Protein AF-A0A168S4Q4-F1 (afdb_monomer)

Structure (mmCIF, N/CA/C/O backbone):
data_AF-A0A168S4Q4-F1
#
_entry.id   AF-A0A168S4Q4-F1
#
loop_
_atom_site.group_PDB
_atom_site.id
_atom_site.type_symbol
_atom_site.label_atom_id
_atom_site.label_alt_id
_atom_site.label_comp_id
_atom_site.label_asym_id
_atom_site.label_entity_id
_atom_site.label_seq_id
_atom_site.pdbx_PDB_ins_code
_atom_site.Cartn_x
_atom_site.Cartn_y
_atom_site.Cartn_z
_atom_site.occupancy
_atom_site.B_iso_or_equiv
_atom_site.auth_seq_id
_atom_site.auth_comp_id
_atom_site.auth_asym_id
_atom_site.auth_atom_id
_atom_site.pdbx_PDB_model_num
ATOM 1 N N . MET A 1 1 ? 5.018 13.684 2.446 1.00 45.22 1 MET A N 1
ATOM 2 C CA . MET A 1 1 ? 4.396 15.001 2.159 1.00 45.22 1 MET A CA 1
ATOM 3 C C . MET A 1 1 ? 2.887 14.836 2.291 1.00 45.22 1 MET A C 1
ATOM 5 O O . MET A 1 1 ? 2.392 13.780 1.920 1.00 45.22 1 MET A O 1
ATOM 9 N N . TRP A 1 2 ? 2.187 15.797 2.897 1.00 45.53 2 TRP A N 1
ATOM 10 C CA . TRP A 1 2 ? 0.744 15.717 3.163 1.00 45.53 2 TRP A CA 1
ATOM 11 C C . TRP A 1 2 ? -0.004 16.544 2.121 1.00 45.53 2 TRP A C 1
ATOM 13 O O . TRP A 1 2 ? 0.350 17.703 1.914 1.00 45.53 2 TRP A O 1
ATOM 23 N N . CYS A 1 3 ? -1.013 15.964 1.477 1.00 39.72 3 CYS A N 1
ATOM 24 C CA . CYS A 1 3 ? -1.884 16.690 0.562 1.00 39.72 3 CYS A CA 1
ATOM 25 C C . CYS A 1 3 ? -3.337 16.360 0.912 1.00 39.72 3 CYS A C 1
ATOM 27 O O . CYS A 1 3 ? -3.713 15.191 0.986 1.00 39.72 3 CYS A O 1
ATOM 29 N N . ARG A 1 4 ? -4.142 17.390 1.180 1.00 39.00 4 ARG A N 1
ATOM 30 C CA . ARG A 1 4 ? -5.584 17.243 1.380 1.00 39.00 4 ARG A CA 1
ATOM 31 C C . ARG A 1 4 ? -6.231 17.343 0.003 1.00 39.00 4 ARG A C 1
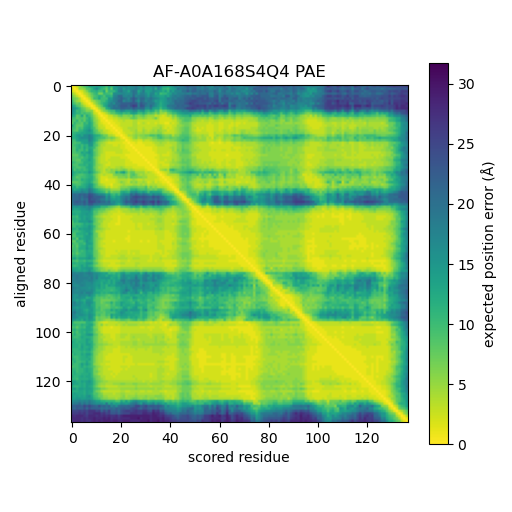ATOM 33 O O . ARG A 1 4 ? -6.111 18.384 -0.640 1.00 39.00 4 ARG A O 1
ATOM 40 N N . LEU A 1 5 ? -6.879 16.275 -0.451 1.00 38.25 5 LEU A N 1
ATOM 41 C CA . LEU A 1 5 ? -7.632 16.271 -1.704 1.00 38.25 5 LEU A CA 1
ATOM 42 C C . LEU A 1 5 ? -9.123 16.304 -1.362 1.00 38.25 5 LEU A C 1
ATOM 44 O O . LEU A 1 5 ? -9.591 15.573 -0.493 1.00 38.25 5 LEU A O 1
ATOM 48 N N . LEU A 1 6 ? -9.873 17.187 -2.016 1.00 39.41 6 LEU A N 1
ATOM 49 C CA . LEU A 1 6 ? -11.326 17.266 -1.885 1.00 39.41 6 LEU A CA 1
ATOM 50 C C . LEU A 1 6 ? -11.946 16.575 -3.106 1.00 39.41 6 LEU A C 1
ATOM 52 O O . LEU A 1 6 ? -12.051 17.210 -4.155 1.00 39.41 6 LEU A O 1
ATOM 56 N N . PRO A 1 7 ? -12.310 15.282 -3.028 1.00 42.66 7 PRO A N 1
ATOM 57 C CA . PRO A 1 7 ? -13.039 14.640 -4.111 1.00 42.66 7 PRO A CA 1
ATOM 58 C C . PRO A 1 7 ? -14.441 15.261 -4.273 1.00 42.66 7 PRO A C 1
ATOM 60 O O . PRO A 1 7 ? -14.983 15.843 -3.321 1.00 42.66 7 PRO A O 1
ATOM 63 N N . PRO A 1 8 ? -15.067 15.129 -5.458 1.00 36.62 8 PRO A N 1
ATOM 64 C CA . PRO A 1 8 ? -16.426 15.609 -5.686 1.00 36.62 8 PRO A CA 1
ATOM 65 C C . PRO A 1 8 ? -17.385 14.831 -4.770 1.00 36.62 8 PRO A C 1
ATOM 67 O O . PRO A 1 8 ? -17.488 13.612 -4.875 1.00 36.62 8 PRO A O 1
ATOM 70 N N . GLY A 1 9 ? -18.045 15.516 -3.829 1.00 47.44 9 GLY A N 1
ATOM 71 C CA . GLY A 1 9 ? -18.958 14.887 -2.856 1.00 47.44 9 GLY A CA 1
ATOM 72 C C . GLY A 1 9 ? -18.823 15.367 -1.405 1.00 47.44 9 GLY A C 1
ATOM 73 O O . GLY A 1 9 ? -19.596 14.938 -0.551 1.00 47.44 9 GLY A O 1
ATOM 74 N N . GLY A 1 10 ? -17.869 16.255 -1.101 1.00 49.66 10 GLY A N 1
ATOM 75 C CA . GLY A 1 10 ? -17.804 16.970 0.184 1.00 49.66 10 GLY A CA 1
ATOM 76 C C . GLY A 1 10 ? -17.301 16.156 1.383 1.00 49.66 10 GLY A C 1
ATOM 77 O O . GLY A 1 10 ? -17.312 16.661 2.503 1.00 49.66 10 GLY A O 1
ATOM 78 N N . ARG A 1 11 ? -16.838 14.916 1.177 1.00 57.72 11 ARG A N 1
ATOM 79 C CA . ARG A 1 11 ? -16.148 14.132 2.214 1.00 57.72 11 ARG A CA 1
ATOM 80 C C . ARG A 1 11 ? -14.646 14.380 2.130 1.00 57.72 11 ARG A C 1
ATOM 82 O O . ARG A 1 11 ? -14.052 14.268 1.062 1.00 57.72 11 ARG A O 1
ATOM 89 N N . GLU A 1 12 ? -14.048 14.744 3.259 1.00 64.44 12 GLU A N 1
ATOM 90 C CA . GLU A 1 12 ? -12.619 15.030 3.355 1.00 64.44 12 GLU A CA 1
ATOM 91 C C . GLU A 1 12 ? -11.805 13.745 3.145 1.00 64.44 12 GLU A C 1
ATOM 93 O O . GLU A 1 12 ? -11.955 12.780 3.897 1.00 64.44 12 GLU A O 1
ATOM 98 N N . LEU A 1 13 ? -10.953 13.738 2.118 1.00 69.31 13 LEU A N 1
ATOM 99 C CA . LEU A 1 13 ? -9.999 12.671 1.860 1.00 69.31 13 LEU A CA 1
ATOM 100 C C . LEU A 1 13 ? -8.589 13.164 2.189 1.00 69.31 13 LEU A C 1
ATOM 102 O O . LEU A 1 13 ? -8.046 14.066 1.544 1.00 69.31 13 LEU A O 1
ATOM 106 N N . ASP A 1 14 ? -7.968 12.517 3.167 1.00 77.38 14 ASP A N 1
ATOM 107 C CA . ASP A 1 14 ? -6.578 12.774 3.514 1.00 77.38 14 ASP A CA 1
ATOM 108 C C . ASP A 1 14 ? -5.662 11.837 2.711 1.00 77.38 14 ASP A C 1
ATOM 110 O O . ASP A 1 14 ? -5.790 10.609 2.780 1.00 77.38 14 ASP A O 1
ATOM 114 N N . VAL A 1 15 ? -4.715 12.406 1.953 1.00 80.38 15 VAL A N 1
ATOM 115 C CA . VAL A 1 15 ? -3.731 11.631 1.185 1.00 80.38 15 VAL A CA 1
ATOM 116 C C . VAL A 1 15 ? -2.349 11.725 1.819 1.00 80.38 15 VAL A C 1
ATOM 118 O O . VAL A 1 15 ? -1.759 12.798 1.988 1.00 80.38 15 VAL A O 1
ATOM 121 N N . VAL A 1 16 ? -1.817 10.555 2.156 1.00 82.94 16 VAL A N 1
ATOM 122 C CA . VAL A 1 16 ? -0.491 10.347 2.723 1.00 82.94 16 VAL A CA 1
ATOM 123 C C . VAL A 1 16 ? 0.409 9.774 1.634 1.00 82.94 16 VAL A C 1
ATOM 125 O O . VAL A 1 16 ? 0.303 8.607 1.262 1.00 82.94 16 VAL A O 1
ATOM 128 N N . MET A 1 17 ? 1.329 10.594 1.128 1.00 83.06 17 MET A N 1
ATOM 129 C CA . MET A 1 17 ? 2.348 10.126 0.187 1.00 83.06 17 MET A CA 1
ATOM 130 C C . MET A 1 17 ? 3.528 9.536 0.956 1.00 83.06 17 MET A C 1
ATOM 132 O O . MET A 1 17 ? 4.154 10.234 1.768 1.00 83.06 17 MET A O 1
ATOM 136 N N . ILE A 1 18 ? 3.823 8.265 0.688 1.00 82.44 18 ILE A N 1
ATOM 137 C CA . ILE A 1 18 ? 4.945 7.526 1.265 1.00 82.44 18 ILE A CA 1
ATOM 138 C C . ILE A 1 18 ? 6.062 7.500 0.222 1.00 82.44 18 ILE A C 1
ATOM 140 O O . ILE A 1 18 ? 5.879 6.998 -0.883 1.00 82.44 18 ILE A O 1
ATOM 144 N N . ALA A 1 19 ? 7.215 8.061 0.580 1.00 81.88 19 ALA A N 1
ATOM 145 C CA . ALA A 1 19 ? 8.390 8.121 -0.282 1.00 81.88 19 ALA A CA 1
ATOM 146 C C . ALA A 1 19 ? 9.464 7.125 0.194 1.00 81.88 19 ALA A C 1
ATOM 148 O O . ALA A 1 19 ? 9.532 6.849 1.399 1.00 81.88 19 ALA A O 1
ATOM 149 N N . PRO A 1 20 ? 10.325 6.621 -0.709 1.00 83.25 20 PRO A N 1
ATOM 150 C CA . PRO A 1 20 ? 11.483 5.815 -0.333 1.00 83.25 20 PRO A CA 1
ATOM 151 C C . PRO A 1 20 ? 12.350 6.504 0.732 1.00 83.25 20 PRO A C 1
ATOM 153 O O . PRO A 1 20 ? 12.516 7.724 0.722 1.00 83.25 20 PRO A O 1
ATOM 156 N N . GLY A 1 21 ? 12.881 5.726 1.674 1.00 77.00 21 GLY A N 1
ATOM 157 C CA . GLY A 1 21 ? 13.774 6.175 2.746 1.00 77.00 21 GLY A CA 1
ATOM 158 C C . GLY A 1 21 ? 13.136 7.028 3.850 1.00 77.00 21 GLY A C 1
ATOM 159 O O . GLY A 1 21 ? 13.781 7.272 4.869 1.00 77.00 21 GLY A O 1
ATOM 160 N N . VAL A 1 22 ? 11.882 7.471 3.702 1.00 78.56 22 VAL A N 1
ATOM 161 C CA . VAL A 1 22 ? 11.217 8.351 4.675 1.00 78.56 22 VAL A CA 1
ATOM 162 C C . VAL A 1 22 ? 10.138 7.596 5.447 1.00 78.56 22 VAL A C 1
ATOM 164 O O . VAL A 1 22 ? 9.123 7.176 4.895 1.00 78.56 22 VAL A O 1
ATOM 167 N N . GLY A 1 23 ? 10.336 7.475 6.760 1.00 84.31 23 GLY A N 1
ATOM 168 C CA . GLY A 1 23 ? 9.359 6.901 7.682 1.00 84.31 23 GLY A CA 1
ATOM 169 C C . GLY A 1 23 ? 8.449 7.937 8.340 1.00 84.31 23 GLY A C 1
ATOM 170 O O . GLY A 1 23 ? 8.798 9.105 8.523 1.00 84.31 23 GLY A O 1
ATOM 171 N N . LEU A 1 24 ? 7.271 7.491 8.773 1.00 87.19 24 LEU A N 1
ATOM 172 C CA . LEU A 1 24 ? 6.386 8.257 9.641 1.00 87.19 24 LEU A CA 1
ATOM 173 C C . LEU A 1 24 ? 6.721 7.990 11.109 1.00 87.19 24 LEU A C 1
ATOM 175 O O . LEU A 1 24 ? 6.769 6.849 11.570 1.00 87.19 24 LEU A O 1
ATOM 179 N N . SER A 1 25 ? 6.871 9.064 11.887 1.00 88.81 25 SER A N 1
ATOM 180 C CA . SER A 1 25 ? 7.020 8.957 13.339 1.00 88.81 25 SER A CA 1
ATOM 181 C C . SER A 1 25 ? 5.785 8.312 13.986 1.00 88.81 25 SER A C 1
ATOM 183 O O . SER A 1 25 ? 4.663 8.387 13.474 1.00 88.81 25 SER A O 1
ATOM 185 N N . ARG A 1 26 ? 5.957 7.737 15.184 1.00 88.69 26 ARG A N 1
ATOM 186 C CA . ARG A 1 26 ? 4.847 7.159 15.967 1.00 88.69 26 ARG A CA 1
ATOM 187 C C . ARG A 1 26 ? 3.710 8.160 16.207 1.00 88.69 26 ARG A C 1
ATOM 189 O O . ARG A 1 26 ? 2.547 7.767 16.202 1.00 88.69 26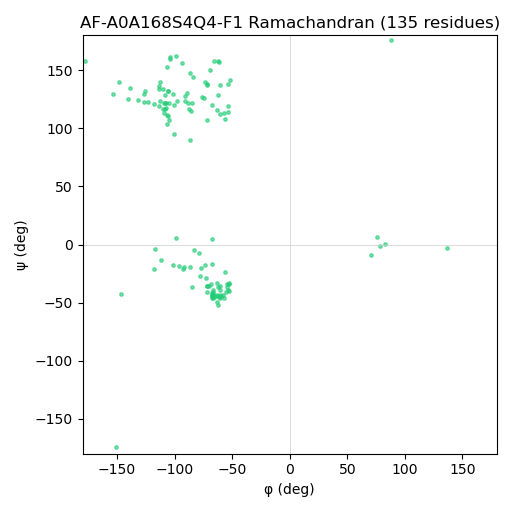 ARG A O 1
ATOM 196 N N . ARG A 1 27 ? 4.041 9.442 16.408 1.00 88.25 27 ARG A N 1
ATOM 197 C CA . ARG A 1 27 ? 3.059 10.520 16.600 1.00 88.25 27 ARG A CA 1
ATOM 198 C C . ARG A 1 27 ? 2.223 10.741 15.339 1.00 88.25 27 ARG A C 1
ATOM 200 O O . ARG A 1 27 ? 1.005 10.829 15.451 1.00 88.25 27 ARG A O 1
ATOM 207 N N . HIS A 1 28 ? 2.852 10.778 14.163 1.00 87.25 28 HIS A N 1
ATOM 208 C CA . HIS A 1 28 ? 2.134 10.922 12.894 1.00 87.25 28 HIS A CA 1
ATOM 209 C C . HIS A 1 28 ? 1.228 9.723 12.618 1.00 87.25 28 HIS A C 1
ATOM 211 O O . HIS A 1 28 ? 0.065 9.919 12.286 1.00 87.25 28 HIS A O 1
ATOM 217 N N . ARG A 1 29 ? 1.712 8.495 12.842 1.00 88.94 29 ARG A N 1
ATOM 218 C CA . ARG A 1 29 ? 0.895 7.282 12.667 1.00 88.94 29 ARG A CA 1
ATOM 219 C C . ARG A 1 29 ? -0.372 7.300 13.529 1.00 88.94 29 ARG A C 1
ATOM 221 O O . ARG A 1 29 ? -1.459 7.089 13.006 1.00 88.94 29 ARG A O 1
ATOM 228 N N . ARG A 1 30 ? -0.255 7.669 14.812 1.00 87.94 30 ARG A N 1
ATOM 229 C CA . ARG A 1 30 ? -1.413 7.822 15.715 1.00 87.94 30 ARG A CA 1
ATOM 230 C C . ARG A 1 30 ? -2.415 8.872 15.235 1.00 87.94 30 ARG A C 1
ATOM 232 O O . ARG A 1 30 ? -3.611 8.665 15.370 1.00 87.94 30 ARG A O 1
ATOM 239 N N . LEU A 1 31 ? -1.937 9.994 14.696 1.00 84.75 31 LEU A N 1
ATOM 240 C CA . LEU A 1 31 ? -2.809 11.041 14.155 1.00 84.75 31 LEU A CA 1
ATOM 241 C C . LEU A 1 31 ? -3.532 10.587 12.880 1.00 84.75 31 LEU A C 1
ATOM 243 O O . LEU A 1 31 ? -4.660 10.996 12.638 1.00 84.75 31 LEU A O 1
ATOM 247 N N . ILE A 1 32 ? -2.883 9.765 12.056 1.00 85.19 32 ILE A N 1
ATOM 248 C CA . ILE A 1 32 ? -3.484 9.225 10.834 1.00 85.19 32 ILE A CA 1
ATOM 249 C C . ILE A 1 32 ? -4.546 8.181 11.191 1.00 85.19 32 ILE A C 1
ATOM 251 O O . ILE A 1 32 ? -5.632 8.195 10.631 1.00 85.19 32 ILE A O 1
ATOM 255 N N . GLU A 1 33 ? -4.302 7.326 12.182 1.00 85.88 33 GLU A N 1
ATOM 256 C CA . GLU A 1 33 ? -5.271 6.310 12.617 1.00 85.88 33 GLU A CA 1
ATOM 257 C C . GLU A 1 33 ? -6.639 6.884 13.033 1.00 85.88 33 GLU A C 1
ATOM 259 O O . GLU A 1 33 ? -7.641 6.174 12.936 1.00 85.88 33 GLU A O 1
ATOM 264 N N . THR A 1 34 ? -6.725 8.160 13.432 1.00 84.44 34 THR A N 1
ATOM 265 C CA . THR A 1 34 ? -8.003 8.812 13.775 1.00 84.44 34 THR A CA 1
ATOM 266 C C . THR A 1 34 ? -8.828 9.254 12.561 1.00 84.44 34 THR A C 1
ATOM 268 O O . THR A 1 34 ? -9.970 9.682 12.729 1.00 84.44 34 THR A O 1
ATOM 271 N N . ARG A 1 35 ? -8.287 9.157 11.340 1.00 81.50 35 ARG A N 1
ATOM 272 C CA . ARG A 1 35 ? -8.958 9.593 10.107 1.00 81.50 35 ARG A CA 1
ATOM 273 C C . ARG A 1 35 ? -9.899 8.520 9.560 1.00 81.50 35 ARG A C 1
ATOM 275 O O . ARG A 1 35 ? -9.618 7.322 9.643 1.00 81.50 35 ARG A O 1
ATOM 282 N N . GLN A 1 36 ? -11.025 8.972 9.000 1.00 73.25 36 GLN A N 1
ATOM 283 C CA . GLN A 1 36 ? -12.080 8.100 8.467 1.00 73.25 36 GLN A CA 1
ATOM 284 C C . GLN A 1 36 ? -11.824 7.643 7.026 1.00 73.25 36 GLN A C 1
ATOM 286 O O . GLN A 1 36 ? -12.140 6.499 6.698 1.00 73.25 36 GLN A O 1
ATOM 291 N N . MET A 1 37 ? -11.257 8.515 6.188 1.00 75.81 37 MET A N 1
ATOM 292 C CA . MET A 1 37 ? -10.903 8.221 4.799 1.00 75.81 37 MET A CA 1
ATOM 293 C C . MET A 1 37 ? -9.438 8.564 4.568 1.00 75.81 37 MET A C 1
ATOM 295 O O . MET A 1 37 ? -9.018 9.694 4.821 1.00 75.81 37 MET A O 1
ATOM 299 N N . LEU A 1 38 ? -8.661 7.577 4.129 1.00 80.81 38 LEU A N 1
ATOM 300 C CA . LEU A 1 38 ? -7.223 7.724 3.932 1.00 80.81 38 LEU A CA 1
ATOM 301 C C . LEU A 1 38 ? -6.767 7.044 2.658 1.00 80.81 38 LEU A C 1
ATOM 303 O O . LEU A 1 38 ? -7.078 5.878 2.432 1.00 80.81 38 LEU A O 1
ATOM 307 N N . SER A 1 39 ? -5.940 7.758 1.909 1.00 81.50 39 SER A N 1
ATOM 308 C CA . SER A 1 39 ? -5.174 7.223 0.794 1.00 81.50 39 SER A CA 1
ATOM 309 C C . SER A 1 39 ? -3.711 7.155 1.178 1.00 81.50 39 SER A C 1
ATOM 311 O O . SER A 1 39 ? -3.122 8.174 1.535 1.00 81.50 39 SER A O 1
ATOM 313 N N . PHE A 1 40 ? -3.086 6.003 0.998 1.00 81.25 40 PHE A N 1
ATOM 314 C CA . PHE A 1 40 ? -1.636 5.886 0.989 1.00 81.25 40 PHE A CA 1
ATOM 315 C C . PHE A 1 40 ? -1.180 5.714 -0.446 1.00 81.25 40 PHE A C 1
ATOM 317 O O . PHE A 1 40 ? -1.627 4.786 -1.109 1.00 81.25 40 PHE A O 1
ATOM 324 N N . GLN A 1 41 ? -0.324 6.608 -0.931 1.00 81.25 41 GLN A N 1
ATOM 325 C CA . GLN A 1 41 ? 0.231 6.496 -2.278 1.00 81.25 41 GLN A CA 1
ATOM 326 C C . GLN A 1 41 ? 1.722 6.216 -2.197 1.00 81.25 41 GLN A C 1
ATOM 328 O O . GLN A 1 41 ? 2.477 6.986 -1.595 1.00 81.25 41 GLN A O 1
ATOM 333 N N . VAL A 1 42 ? 2.120 5.113 -2.819 1.00 77.69 42 VAL A N 1
ATOM 334 C CA . VAL A 1 42 ? 3.505 4.802 -3.146 1.00 77.69 42 VAL A CA 1
ATOM 335 C C . VAL A 1 42 ? 3.650 5.013 -4.645 1.00 77.69 42 VAL A C 1
ATOM 337 O O . VAL A 1 42 ? 3.065 4.260 -5.413 1.00 77.69 42 VAL A O 1
ATOM 340 N N . ARG A 1 43 ? 4.384 6.048 -5.062 1.00 72.50 43 ARG A N 1
ATOM 341 C CA . ARG A 1 43 ? 4.575 6.355 -6.486 1.00 72.50 43 ARG A CA 1
ATOM 342 C C . ARG A 1 43 ? 5.892 5.803 -7.004 1.00 72.50 43 ARG A C 1
ATOM 344 O O . ARG A 1 43 ? 6.951 6.123 -6.466 1.00 72.50 43 ARG A O 1
ATOM 351 N N . GLY A 1 44 ? 5.800 4.986 -8.048 1.00 56.91 44 GLY A N 1
ATOM 352 C CA . GLY A 1 44 ? 6.930 4.315 -8.679 1.00 56.91 44 GLY A CA 1
ATOM 353 C C . GLY A 1 44 ? 7.634 5.130 -9.762 1.00 56.91 44 GLY A C 1
ATOM 354 O O . GLY A 1 44 ? 8.791 4.849 -10.073 1.00 56.91 44 GLY A O 1
ATOM 355 N N . GLU A 1 45 ? 6.976 6.155 -10.303 1.00 53.28 45 GLU A N 1
ATOM 356 C CA . GLU A 1 45 ? 7.563 7.051 -11.297 1.00 53.28 45 GLU A CA 1
ATOM 357 C C . GLU A 1 45 ? 8.322 8.191 -10.611 1.00 53.28 45 GLU A C 1
ATOM 359 O O . GLU A 1 45 ? 7.785 9.260 -10.319 1.00 53.28 45 GLU A O 1
ATOM 364 N N . VAL A 1 46 ? 9.608 7.960 -10.348 1.00 50.94 46 VAL A N 1
ATOM 365 C CA . VAL A 1 46 ? 10.573 9.045 -10.143 1.00 50.94 46 VAL A CA 1
ATOM 366 C C . VAL A 1 46 ? 11.554 8.988 -11.319 1.00 50.94 46 VAL A C 1
ATOM 368 O O . VAL A 1 46 ? 12.228 7.967 -11.464 1.00 50.94 46 VAL A O 1
ATOM 371 N N . PRO A 1 47 ? 11.668 10.036 -12.161 1.00 48.50 47 PRO A N 1
ATOM 372 C CA . PRO A 1 47 ? 12.277 9.927 -13.492 1.00 48.50 47 PRO A CA 1
ATOM 373 C C . PRO A 1 47 ? 13.784 9.640 -13.552 1.00 48.50 47 PRO A C 1
ATOM 375 O O . PRO A 1 47 ? 14.341 9.675 -14.642 1.00 48.50 47 PRO A O 1
ATOM 378 N N . PHE A 1 48 ? 14.483 9.408 -12.437 1.00 48.75 48 PHE A N 1
ATOM 379 C CA . PHE A 1 48 ? 15.937 9.573 -12.447 1.00 48.75 48 PHE A CA 1
ATOM 380 C C . PHE A 1 48 ? 16.794 8.333 -12.166 1.00 48.75 48 PHE A C 1
ATOM 382 O O . PHE A 1 48 ? 17.930 8.363 -12.622 1.00 48.75 48 PHE A O 1
ATOM 389 N N . TRP A 1 49 ? 16.333 7.239 -11.521 1.00 58.75 49 TRP A N 1
ATOM 390 C CA . TRP A 1 49 ? 17.283 6.147 -11.172 1.00 58.75 49 TRP A CA 1
ATOM 391 C C . TRP A 1 49 ? 16.768 4.688 -11.195 1.00 58.75 49 TRP A C 1
ATOM 393 O O . TRP A 1 49 ? 17.501 3.835 -11.684 1.00 58.75 49 TRP A O 1
ATOM 403 N N . ARG A 1 50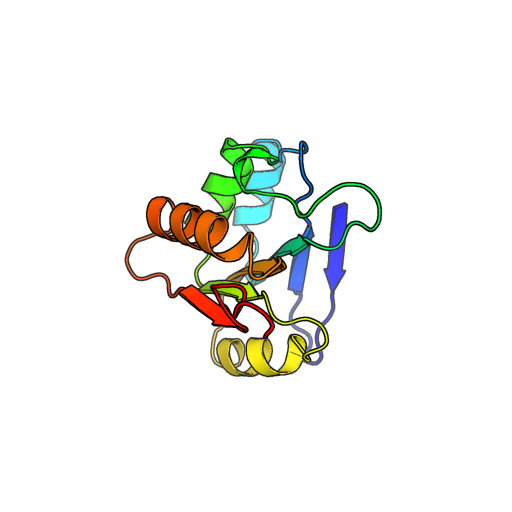 ? 15.566 4.358 -10.685 1.00 76.75 50 ARG A N 1
ATOM 404 C CA . ARG A 1 50 ? 14.902 3.026 -10.806 1.00 76.75 50 ARG A CA 1
ATOM 405 C C . ARG A 1 50 ? 13.518 3.025 -10.141 1.00 76.75 50 ARG A C 1
ATOM 407 O O . ARG A 1 50 ? 13.294 3.818 -9.228 1.00 76.75 50 ARG A O 1
ATOM 414 N N . THR A 1 51 ? 12.632 2.104 -10.532 1.00 81.56 51 THR A N 1
ATOM 415 C CA . THR A 1 51 ? 11.356 1.865 -9.832 1.00 81.56 51 THR A CA 1
ATOM 416 C C . THR A 1 51 ? 11.618 1.398 -8.394 1.00 81.56 51 THR A C 1
ATOM 418 O O . THR A 1 51 ? 12.388 0.454 -8.202 1.00 81.56 51 THR A O 1
ATOM 421 N N . PRO A 1 52 ? 11.001 2.024 -7.380 1.00 84.81 52 PRO A N 1
ATOM 422 C CA . PRO A 1 52 ? 11.207 1.660 -5.990 1.00 84.81 52 PRO A CA 1
ATOM 423 C C . PRO A 1 52 ? 10.550 0.314 -5.650 1.00 84.81 52 PRO A C 1
ATOM 425 O O . PRO A 1 52 ? 9.408 0.024 -6.022 1.00 84.81 52 PRO A O 1
ATOM 428 N N . LEU A 1 53 ? 11.287 -0.495 -4.898 1.00 89.69 53 LEU A N 1
ATOM 429 C CA . LEU A 1 53 ? 10.862 -1.772 -4.333 1.00 89.69 53 LEU A CA 1
ATOM 430 C C . LEU A 1 53 ? 10.459 -1.588 -2.863 1.00 89.69 53 LEU A C 1
ATOM 432 O O . LEU A 1 53 ? 10.888 -0.622 -2.231 1.00 89.69 53 LEU A O 1
ATOM 436 N N . PRO A 1 54 ? 9.712 -2.529 -2.253 1.00 92.56 54 PRO A N 1
ATOM 437 C CA . PRO A 1 54 ? 9.346 -2.439 -0.838 1.00 92.56 54 PRO A CA 1
ATOM 438 C C . PRO A 1 54 ? 10.536 -2.217 0.111 1.00 92.56 54 PRO A C 1
ATOM 440 O O . PRO A 1 54 ? 10.396 -1.530 1.120 1.00 92.56 54 PRO A O 1
ATOM 443 N N . CYS A 1 55 ? 11.713 -2.767 -0.214 1.00 91.94 55 CYS A N 1
ATOM 444 C CA . CYS A 1 55 ? 12.936 -2.612 0.581 1.00 91.94 55 CYS A CA 1
ATOM 445 C C . CYS A 1 55 ? 13.498 -1.185 0.602 1.00 91.94 55 CYS A C 1
ATOM 447 O O . CYS A 1 55 ? 14.316 -0.876 1.463 1.00 91.94 55 CYS A O 1
ATOM 449 N N . ASP A 1 56 ? 13.074 -0.324 -0.322 1.00 89.50 56 ASP A N 1
ATOM 450 C CA . ASP A 1 56 ? 13.554 1.054 -0.409 1.00 89.50 56 ASP A CA 1
ATOM 451 C C . ASP A 1 56 ? 12.813 1.992 0.559 1.00 89.50 56 ASP A C 1
ATOM 453 O O . ASP A 1 56 ? 13.154 3.168 0.667 1.00 89.50 56 ASP A O 1
ATOM 457 N N . PHE A 1 57 ? 11.796 1.502 1.272 1.00 90.00 57 PHE A N 1
ATOM 458 C CA . PHE A 1 57 ? 10.973 2.278 2.200 1.00 90.00 57 PHE A CA 1
ATOM 459 C C . PHE A 1 57 ? 11.329 1.987 3.656 1.00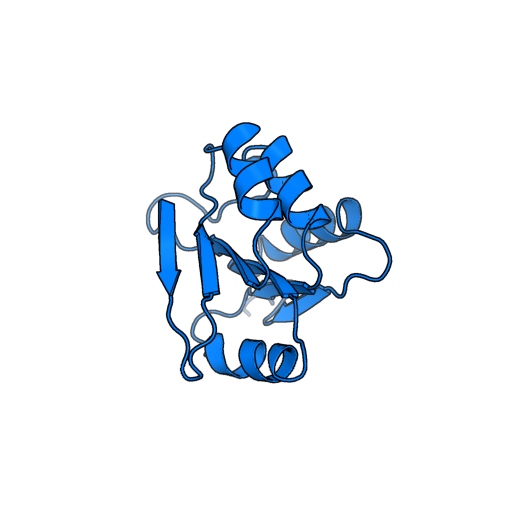 90.00 57 PHE A C 1
ATOM 461 O O . PHE A 1 57 ? 11.885 0.942 3.990 1.00 90.00 57 PHE A O 1
ATOM 468 N N . ASP A 1 58 ? 10.928 2.894 4.550 1.00 91.31 58 ASP A N 1
ATOM 469 C CA . ASP A 1 58 ? 10.936 2.600 5.982 1.00 91.31 58 ASP A CA 1
ATOM 470 C C . ASP A 1 58 ? 10.017 1.406 6.278 1.00 91.31 58 ASP A C 1
ATOM 472 O O . ASP A 1 58 ? 8.789 1.487 6.167 1.00 91.31 58 ASP A O 1
ATOM 476 N N . ASP A 1 59 ? 10.634 0.302 6.688 1.00 92.44 59 ASP A N 1
ATOM 477 C CA . ASP A 1 59 ? 9.991 -0.991 6.908 1.00 92.44 59 ASP A CA 1
ATOM 478 C C . ASP A 1 59 ? 8.805 -0.899 7.883 1.00 92.44 59 ASP A C 1
ATOM 480 O O . ASP A 1 59 ? 7.737 -1.471 7.649 1.00 92.44 59 ASP A O 1
ATOM 484 N N . ILE A 1 60 ? 8.953 -0.115 8.957 1.00 93.88 60 ILE A N 1
ATOM 485 C CA . ILE A 1 60 ? 7.908 0.043 9.974 1.00 93.88 60 ILE A CA 1
ATOM 486 C C . ILE A 1 60 ? 6.698 0.771 9.386 1.00 93.88 60 ILE A C 1
ATOM 488 O O . ILE A 1 60 ? 5.558 0.355 9.600 1.00 93.88 60 ILE A O 1
ATOM 492 N N . THR A 1 61 ? 6.928 1.859 8.656 1.00 91.75 61 THR A N 1
ATOM 493 C CA . THR A 1 61 ? 5.869 2.657 8.033 1.00 91.75 61 THR A CA 1
ATOM 494 C C . THR A 1 61 ? 5.159 1.879 6.938 1.00 91.75 61 THR A C 1
ATOM 496 O O . THR A 1 61 ? 3.928 1.895 6.891 1.00 91.75 61 THR A O 1
ATOM 499 N N . LEU A 1 62 ? 5.895 1.145 6.104 1.00 92.19 62 LEU A N 1
ATOM 500 C CA . LEU A 1 62 ? 5.300 0.385 5.013 1.00 92.19 62 LEU A CA 1
ATOM 501 C C . LEU A 1 62 ? 4.440 -0.775 5.539 1.00 92.19 62 LEU A C 1
ATOM 503 O O . LEU A 1 62 ? 3.292 -0.940 5.122 1.00 92.19 62 LEU A O 1
ATOM 507 N N . LYS A 1 63 ? 4.933 -1.518 6.542 1.00 95.12 63 LYS A N 1
ATOM 508 C CA . LYS A 1 63 ? 4.159 -2.577 7.217 1.00 95.12 63 LYS A CA 1
ATOM 509 C C . LYS A 1 63 ? 2.935 -2.031 7.934 1.00 95.12 63 LYS A C 1
ATOM 511 O O . LYS A 1 63 ? 1.865 -2.631 7.867 1.00 95.12 63 LYS A O 1
ATOM 516 N N . TRP A 1 64 ? 3.088 -0.911 8.642 1.00 93.88 64 TRP A N 1
ATOM 517 C CA . TRP A 1 64 ? 1.969 -0.240 9.300 1.00 93.88 64 TRP A CA 1
ATOM 518 C C . TRP A 1 64 ? 0.889 0.134 8.286 1.00 93.88 64 TRP A C 1
ATOM 520 O O . TRP A 1 64 ? -0.281 -0.149 8.520 1.00 93.88 64 TRP A O 1
ATOM 530 N N . THR A 1 65 ? 1.286 0.668 7.134 1.00 92.12 65 THR A N 1
ATOM 531 C CA . THR A 1 65 ? 0.363 1.063 6.069 1.00 92.12 65 THR A CA 1
ATOM 532 C C . THR A 1 65 ? -0.401 -0.133 5.499 1.00 92.12 65 THR A C 1
ATOM 534 O O . THR A 1 65 ? -1.629 -0.107 5.457 1.00 92.12 65 THR A O 1
ATOM 537 N N . ALA A 1 66 ? 0.301 -1.215 5.140 1.00 93.81 66 ALA A N 1
ATOM 538 C CA . ALA A 1 66 ? -0.325 -2.436 4.625 1.00 93.81 66 ALA A CA 1
ATOM 539 C C . ALA A 1 66 ? -1.298 -3.070 5.634 1.00 93.81 66 ALA A C 1
ATOM 541 O O . ALA A 1 66 ? -2.348 -3.585 5.257 1.00 93.81 66 ALA A O 1
ATOM 542 N N . ARG A 1 67 ? -0.980 -3.004 6.934 1.00 94.25 67 ARG A N 1
ATOM 543 C CA . ARG A 1 67 ? -1.875 -3.472 8.004 1.00 94.25 67 ARG A CA 1
ATOM 544 C C . ARG A 1 67 ? -3.079 -2.570 8.200 1.00 94.25 67 ARG A C 1
ATOM 546 O O . ARG A 1 67 ? -4.140 -3.061 8.565 1.00 94.25 67 ARG A O 1
ATOM 553 N N . LEU A 1 68 ? -2.911 -1.266 8.031 1.00 91.81 68 LEU A N 1
ATOM 554 C CA . LEU A 1 68 ? -3.966 -0.299 8.285 1.00 91.81 68 LEU A CA 1
ATOM 555 C C . LEU A 1 68 ? -4.990 -0.245 7.144 1.00 91.81 68 LEU A C 1
ATOM 557 O O . LEU A 1 68 ? -6.147 0.087 7.399 1.00 91.81 68 LEU A O 1
ATOM 561 N N . ALA A 1 69 ? -4.574 -0.582 5.923 1.00 91.31 69 ALA A N 1
ATOM 562 C CA . ALA A 1 69 ? -5.426 -0.608 4.744 1.00 91.31 69 ALA A CA 1
ATOM 563 C C . ALA A 1 69 ? -6.601 -1.592 4.896 1.00 91.31 69 ALA A C 1
ATOM 565 O O . ALA A 1 69 ? -6.450 -2.706 5.404 1.00 91.31 69 ALA A O 1
ATOM 566 N N . ASP A 1 70 ? -7.781 -1.155 4.472 1.00 89.75 70 ASP A N 1
ATOM 567 C CA . ASP A 1 70 ? -8.990 -1.957 4.271 1.00 89.75 70 ASP A CA 1
ATOM 568 C C . ASP A 1 70 ? -9.077 -2.479 2.826 1.00 89.75 70 ASP A C 1
ATOM 570 O O . ASP A 1 70 ? -9.790 -3.441 2.558 1.00 89.75 70 ASP A O 1
ATOM 574 N N . PHE A 1 71 ? -8.339 -1.846 1.910 1.00 88.88 71 PHE A N 1
ATOM 575 C CA . PHE A 1 71 ? -8.245 -2.185 0.495 1.00 88.88 71 PHE A CA 1
ATOM 576 C C . PHE A 1 71 ? -6.846 -1.848 -0.029 1.00 88.88 71 PHE A C 1
ATOM 578 O O . PHE A 1 71 ? -6.280 -0.813 0.341 1.00 88.88 71 PHE A O 1
ATOM 585 N N . ILE A 1 72 ? -6.284 -2.702 -0.881 1.00 91.94 72 ILE A N 1
ATOM 586 C CA . ILE A 1 72 ? -4.967 -2.483 -1.483 1.00 91.94 72 ILE A CA 1
ATOM 587 C C . ILE A 1 72 ? -5.084 -2.602 -3.002 1.00 91.94 72 ILE A C 1
ATOM 589 O O . ILE A 1 72 ? -5.588 -3.601 -3.504 1.00 91.94 72 ILE A O 1
ATOM 593 N N . SER A 1 73 ? -4.572 -1.611 -3.727 1.00 90.06 73 SER A N 1
ATOM 594 C CA . SER A 1 73 ? -4.394 -1.671 -5.174 1.00 90.06 73 SER A CA 1
ATOM 595 C C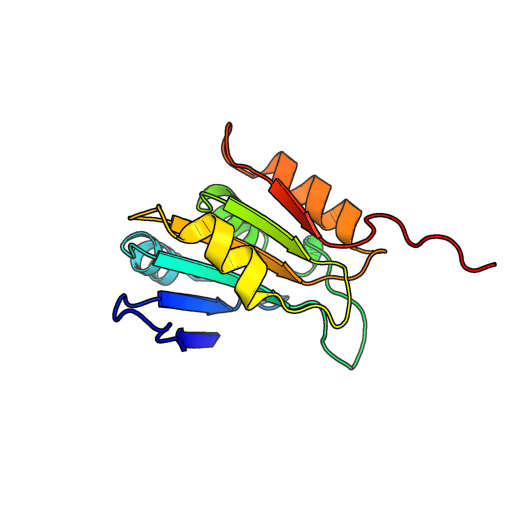 . SER A 1 73 ? -2.916 -1.657 -5.549 1.00 90.06 73 SER A C 1
ATOM 597 O O . SER A 1 73 ? -2.141 -0.847 -5.037 1.00 90.06 73 SER A O 1
ATOM 599 N N . ILE A 1 74 ? -2.525 -2.553 -6.454 1.00 90.44 74 ILE A N 1
ATOM 600 C CA . ILE A 1 74 ? -1.220 -2.535 -7.119 1.00 90.44 74 ILE A CA 1
ATOM 601 C C . ILE A 1 74 ? -1.462 -2.142 -8.568 1.00 90.44 74 ILE A C 1
ATOM 603 O O . ILE A 1 74 ? -2.092 -2.879 -9.319 1.00 90.44 74 ILE A O 1
ATOM 607 N N . TRP A 1 75 ? -0.982 -0.964 -8.941 1.00 86.75 75 TRP A N 1
ATOM 608 C CA . TRP A 1 75 ? -1.127 -0.390 -10.265 1.00 86.75 75 TRP A CA 1
ATOM 609 C C . TRP A 1 75 ? 0.207 -0.448 -10.998 1.00 86.75 75 TRP A C 1
ATOM 611 O O . TRP A 1 75 ? 1.162 0.226 -10.623 1.00 86.75 75 TRP A O 1
ATOM 621 N N . SER A 1 76 ? 0.266 -1.273 -12.033 1.00 83.50 76 SER A N 1
ATOM 622 C CA . SER A 1 76 ? 1.443 -1.491 -12.879 1.00 83.50 76 SER A CA 1
ATOM 623 C C . SER A 1 76 ? 1.224 -1.077 -14.335 1.00 83.50 76 SER A C 1
ATOM 625 O O . SER A 1 76 ? 2.157 -1.129 -15.134 1.00 83.50 76 SER A O 1
ATOM 627 N N . GLU A 1 77 ? 0.004 -0.656 -14.681 1.00 72.31 77 GLU A N 1
ATOM 628 C CA . GLU A 1 77 ? -0.363 -0.208 -16.021 1.00 72.31 77 GLU A CA 1
ATOM 629 C C . GLU A 1 77 ? -0.048 1.287 -16.216 1.00 72.31 77 GLU A C 1
ATOM 631 O O . GLU A 1 77 ? -0.647 2.136 -15.548 1.00 72.31 77 GLU A O 1
ATOM 636 N N . PRO A 1 78 ? 0.879 1.652 -17.113 1.00 64.88 78 PRO A N 1
ATOM 637 C CA . PRO A 1 78 ? 1.133 3.052 -17.421 1.00 64.88 78 PRO A CA 1
ATOM 638 C C . PRO A 1 78 ? -0.017 3.659 -18.241 1.00 64.88 78 PRO A C 1
ATOM 640 O O . PRO A 1 78 ? -0.507 3.055 -19.191 1.00 64.88 78 PRO A O 1
ATOM 643 N N . GLY A 1 79 ? -0.410 4.893 -17.914 1.00 57.53 79 GLY A N 1
ATOM 644 C CA . GLY A 1 79 ? -1.311 5.705 -18.744 1.00 57.53 79 GLY A CA 1
ATOM 645 C C . GLY A 1 79 ? -2.816 5.440 -18.601 1.00 57.53 79 GLY A C 1
ATOM 646 O O . GLY A 1 79 ? -3.594 6.133 -19.256 1.00 57.53 79 GLY A O 1
ATOM 647 N N . THR A 1 80 ? -3.255 4.509 -17.749 1.00 62.19 80 THR A N 1
ATOM 648 C CA . THR A 1 80 ? -4.685 4.293 -17.465 1.00 62.19 80 THR A CA 1
ATOM 649 C C . THR A 1 80 ? -5.230 5.186 -16.350 1.00 62.19 80 THR A C 1
ATOM 651 O O . THR A 1 80 ? -4.544 5.549 -15.392 1.00 62.19 80 THR A O 1
ATOM 654 N N . GLU A 1 81 ? -6.509 5.551 -16.473 1.00 61.53 81 GLU A N 1
ATOM 655 C CA . GLU A 1 81 ? -7.191 6.431 -15.525 1.00 61.53 81 GLU A CA 1
ATOM 656 C C . GLU A 1 81 ? -7.454 5.719 -14.184 1.00 61.53 81 GLU A C 1
ATOM 658 O O . GLU A 1 81 ? -8.335 4.869 -14.055 1.00 61.53 81 GLU A O 1
ATOM 663 N N . GLN A 1 82 ? -6.695 6.098 -13.153 1.00 65.06 82 GLN A N 1
ATOM 664 C CA . GLN A 1 82 ? -6.793 5.518 -11.806 1.00 65.06 82 GLN A CA 1
ATOM 665 C C . GLN A 1 82 ? -8.077 5.902 -11.058 1.00 65.06 82 GLN A C 1
ATOM 667 O O . GLN A 1 82 ? -8.623 5.110 -10.286 1.00 65.06 82 GLN A O 1
ATOM 672 N N . ALA A 1 83 ? -8.556 7.131 -11.259 1.00 60.72 83 ALA A N 1
ATOM 673 C CA . ALA A 1 83 ? -9.581 7.730 -10.410 1.00 60.72 83 ALA A CA 1
ATOM 674 C C . ALA A 1 83 ? -10.949 7.038 -10.535 1.00 60.72 83 ALA A C 1
ATOM 676 O O . ALA A 1 83 ? -11.598 6.798 -9.515 1.00 60.72 83 ALA A O 1
ATOM 677 N N . GLY A 1 84 ? -11.366 6.673 -11.753 1.00 63.03 84 GLY A N 1
ATOM 678 C CA . GLY A 1 84 ? -12.663 6.033 -12.004 1.00 63.03 84 GLY A CA 1
ATOM 679 C C . GLY A 1 84 ? -12.772 4.632 -11.395 1.00 63.03 84 GLY A C 1
ATOM 680 O O . GLY A 1 84 ? -13.734 4.333 -10.686 1.00 63.03 84 GLY A O 1
ATOM 681 N N . ASN A 1 85 ? -11.742 3.803 -11.583 1.00 64.31 85 ASN A N 1
ATOM 682 C CA . ASN A 1 85 ? -11.719 2.420 -11.091 1.00 64.31 85 ASN A CA 1
ATOM 683 C C . ASN A 1 85 ? -11.687 2.341 -9.560 1.00 64.31 85 ASN A C 1
ATOM 685 O O . ASN A 1 85 ? -12.359 1.500 -8.954 1.00 64.31 85 ASN A O 1
ATOM 689 N N . ILE A 1 86 ? -10.931 3.245 -8.929 1.00 65.69 86 ILE A N 1
ATOM 690 C CA . ILE A 1 86 ? -10.880 3.360 -7.471 1.00 65.69 86 ILE A CA 1
ATOM 691 C C . ILE A 1 86 ? -12.230 3.860 -6.943 1.00 65.69 86 ILE A C 1
ATOM 693 O O . ILE A 1 86 ? -12.753 3.293 -5.989 1.00 65.69 86 ILE A O 1
ATOM 697 N N . TYR A 1 87 ? -12.841 4.871 -7.568 1.00 67.06 87 TYR A N 1
ATOM 698 C CA . TYR A 1 87 ? -14.123 5.415 -7.112 1.00 67.06 87 TYR A CA 1
ATOM 699 C C . TYR A 1 87 ? -15.253 4.375 -7.119 1.00 67.06 87 TYR A C 1
ATOM 701 O O . TYR A 1 87 ? -15.980 4.261 -6.132 1.00 67.06 87 TYR A O 1
ATOM 709 N N . GLU A 1 88 ? -15.354 3.564 -8.176 1.00 69.00 88 GLU A N 1
ATOM 710 C CA . GLU A 1 88 ? -16.317 2.455 -8.275 1.00 69.00 88 GLU A CA 1
ATOM 711 C C . GLU A 1 88 ? -16.228 1.488 -7.081 1.00 69.00 88 GLU A C 1
ATOM 713 O O . GLU A 1 88 ? -17.252 1.069 -6.544 1.00 69.00 88 GLU A O 1
ATOM 718 N N . HIS A 1 89 ? -15.014 1.196 -6.602 1.00 64.50 89 HIS A N 1
ATOM 719 C CA . HIS A 1 89 ? -14.791 0.313 -5.450 1.00 64.50 89 HIS A CA 1
ATOM 720 C C . HIS A 1 89 ? -15.086 0.977 -4.095 1.00 64.50 89 HIS A C 1
ATOM 722 O O . HIS A 1 89 ? -15.293 0.289 -3.090 1.00 64.50 89 HIS A O 1
ATOM 728 N N . LEU A 1 90 ? -15.091 2.310 -4.044 1.00 68.25 90 LEU A N 1
ATOM 729 C CA . LEU A 1 90 ? -15.225 3.084 -2.809 1.00 68.25 90 LEU A CA 1
ATOM 730 C C . LEU A 1 90 ? -16.631 3.655 -2.583 1.00 68.25 90 LEU A C 1
ATOM 732 O O . LEU A 1 90 ? -16.940 4.022 -1.448 1.00 68.25 90 LEU A O 1
ATOM 736 N N . LYS A 1 91 ? -17.474 3.730 -3.623 1.00 69.31 91 LYS A N 1
ATOM 737 C CA . LYS A 1 91 ? -18.738 4.492 -3.626 1.00 69.31 91 LYS A CA 1
ATOM 738 C C . LYS A 1 91 ? -19.706 4.153 -2.484 1.00 69.31 91 LYS A C 1
ATOM 740 O O . LYS A 1 91 ? -20.333 5.057 -1.937 1.00 69.31 91 LYS A O 1
ATOM 745 N N . ASP A 1 92 ? -19.745 2.894 -2.048 1.00 69.19 92 ASP A N 1
ATOM 746 C CA . ASP A 1 92 ? -20.681 2.422 -1.016 1.00 69.19 92 ASP A CA 1
ATOM 747 C C . ASP A 1 92 ? -20.070 2.332 0.394 1.00 69.19 92 ASP A C 1
ATOM 749 O O . ASP A 1 92 ? -20.705 1.848 1.335 1.00 69.19 92 ASP A O 1
ATOM 753 N N . ARG A 1 93 ? -18.826 2.788 0.588 1.00 67.56 93 ARG A N 1
ATOM 754 C CA . ARG A 1 93 ? -18.107 2.610 1.857 1.00 67.56 93 ARG A CA 1
ATOM 755 C C . ARG A 1 93 ? -18.041 3.920 2.650 1.00 67.56 93 ARG A C 1
ATOM 757 O O . ARG A 1 93 ? -17.695 4.981 2.138 1.00 67.56 93 ARG A O 1
ATOM 764 N N . THR A 1 94 ? -18.363 3.853 3.943 1.00 65.12 94 THR A N 1
ATOM 765 C CA . THR A 1 94 ? -18.418 5.031 4.838 1.00 65.12 94 THR A CA 1
ATOM 766 C C . THR A 1 94 ? -17.115 5.299 5.591 1.00 65.12 94 THR A C 1
ATOM 768 O O . THR A 1 94 ? -16.882 6.422 6.032 1.00 65.12 94 THR A O 1
ATOM 771 N N . ARG A 1 95 ? -16.254 4.287 5.736 1.00 68.56 95 ARG A N 1
ATOM 772 C CA . 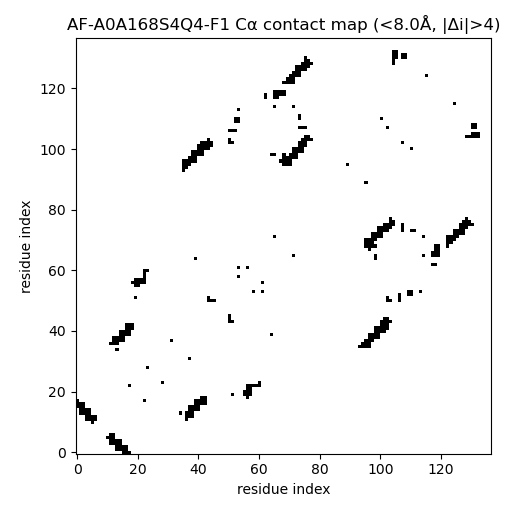ARG A 1 95 ? -14.892 4.392 6.274 1.00 68.56 95 ARG A CA 1
ATOM 773 C C . ARG A 1 95 ? -13.993 3.488 5.460 1.00 68.56 95 ARG A C 1
ATOM 775 O O . ARG A 1 95 ? -14.300 2.304 5.325 1.00 68.56 95 ARG A O 1
ATOM 782 N N . LEU A 1 96 ? -12.921 4.046 4.910 1.00 81.50 96 LEU A N 1
ATOM 783 C CA . LEU A 1 96 ? -12.023 3.262 4.082 1.00 81.50 96 LEU A CA 1
ATOM 784 C C . LEU A 1 96 ? -10.619 3.833 4.080 1.00 81.50 96 LEU A C 1
ATOM 786 O O . LEU A 1 96 ? -10.398 5.021 3.840 1.00 81.50 96 LEU A O 1
ATOM 790 N N . ARG A 1 97 ? -9.665 2.954 4.347 1.00 87.94 97 ARG A N 1
ATOM 791 C CA . ARG A 1 97 ? -8.245 3.233 4.219 1.00 87.94 97 ARG A CA 1
ATOM 792 C C . ARG A 1 97 ? -7.730 2.430 3.046 1.00 87.94 97 ARG A C 1
ATOM 794 O O . ARG A 1 97 ? -7.776 1.204 3.082 1.00 87.94 97 ARG A O 1
ATOM 801 N N . TRP A 1 98 ? -7.258 3.099 2.012 1.00 87.62 98 TRP A N 1
ATOM 802 C CA . TRP A 1 98 ? -6.746 2.428 0.833 1.00 87.62 98 TRP A CA 1
ATOM 803 C C . TRP A 1 98 ? -5.246 2.642 0.704 1.00 87.62 98 TRP A C 1
ATOM 805 O O . TRP A 1 98 ? -4.733 3.732 0.957 1.00 87.62 98 TRP A O 1
ATOM 815 N N . LEU A 1 99 ? -4.540 1.595 0.300 1.00 90.75 99 LEU A N 1
ATOM 816 C CA . LEU A 1 99 ? -3.150 1.681 -0.125 1.00 90.75 99 LEU A CA 1
ATOM 817 C C . LEU A 1 99 ? -3.100 1.487 -1.634 1.00 90.75 99 LEU A C 1
ATOM 819 O O . LEU A 1 99 ? -3.519 0.449 -2.127 1.00 90.75 99 LEU A O 1
ATOM 823 N N . THR A 1 100 ? -2.561 2.468 -2.343 1.00 89.38 100 THR A N 1
ATOM 824 C CA . THR A 1 100 ? -2.257 2.387 -3.767 1.00 89.38 100 THR A CA 1
ATOM 825 C C . THR A 1 100 ? -0.749 2.331 -3.944 1.00 89.38 100 THR A C 1
ATOM 827 O O . THR A 1 100 ? -0.016 3.219 -3.499 1.00 89.38 100 THR A O 1
ATOM 830 N N . VAL A 1 101 ? -0.297 1.264 -4.589 1.00 89.88 101 VAL A N 1
ATOM 831 C CA . VAL A 1 101 ? 1.085 1.069 -5.007 1.00 89.88 101 VAL A CA 1
ATOM 832 C C . VAL A 1 101 ? 1.141 1.260 -6.511 1.00 89.88 101 VAL A C 1
ATOM 834 O O . VAL A 1 101 ? 0.735 0.379 -7.255 1.00 89.88 101 VAL A O 1
ATOM 837 N N . GLU A 1 102 ? 1.644 2.401 -6.956 1.00 86.19 102 GLU A N 1
ATOM 838 C CA . GLU A 1 102 ? 1.941 2.654 -8.362 1.00 86.19 102 GLU A CA 1
ATOM 839 C C . GLU A 1 102 ? 3.371 2.183 -8.628 1.00 86.19 102 GLU A C 1
ATOM 841 O O . GLU A 1 102 ? 4.318 2.599 -7.956 1.00 86.19 102 GLU A O 1
ATOM 846 N N . THR A 1 103 ? 3.543 1.262 -9.563 1.00 85.81 103 THR A N 1
ATOM 847 C CA . THR A 1 103 ? 4.808 0.569 -9.801 1.00 85.81 103 THR A CA 1
ATOM 848 C C . THR A 1 103 ? 4.929 0.150 -11.265 1.00 85.81 103 THR A C 1
ATOM 850 O O . THR A 1 103 ? 4.111 0.531 -12.093 1.00 85.81 103 THR A O 1
ATOM 853 N N . THR A 1 104 ? 5.971 -0.601 -11.610 1.00 85.06 104 THR A N 1
ATOM 854 C CA . THR A 1 104 ? 6.150 -1.177 -12.949 1.00 85.06 104 THR A CA 1
ATOM 855 C C . THR A 1 104 ? 5.819 -2.668 -12.943 1.00 85.06 104 THR A C 1
ATOM 857 O O . THR A 1 104 ? 5.913 -3.304 -11.888 1.00 85.06 104 THR A O 1
ATOM 860 N N . PRO A 1 105 ? 5.518 -3.274 -14.105 1.00 85.06 105 PRO A N 1
ATOM 861 C CA . PRO A 1 105 ? 5.285 -4.717 -14.207 1.00 85.06 105 PRO A CA 1
ATOM 862 C C . PRO A 1 105 ? 6.416 -5.565 -13.613 1.00 85.06 105 PRO A C 1
ATOM 864 O O . PRO A 1 105 ? 6.174 -6.608 -13.019 1.00 85.06 105 PRO A O 1
ATOM 867 N N . SER A 1 106 ? 7.667 -5.103 -13.714 1.00 83.88 106 SER A N 1
ATOM 868 C CA . SER A 1 106 ? 8.825 -5.818 -13.168 1.00 83.88 106 SER A CA 1
ATOM 869 C C . SER A 1 106 ? 8.921 -5.768 -11.639 1.00 83.88 106 SER A C 1
ATOM 871 O O . SER A 1 106 ? 9.451 -6.700 -11.041 1.00 83.88 106 SER A O 1
ATOM 873 N N . ALA A 1 107 ? 8.404 -4.717 -10.998 1.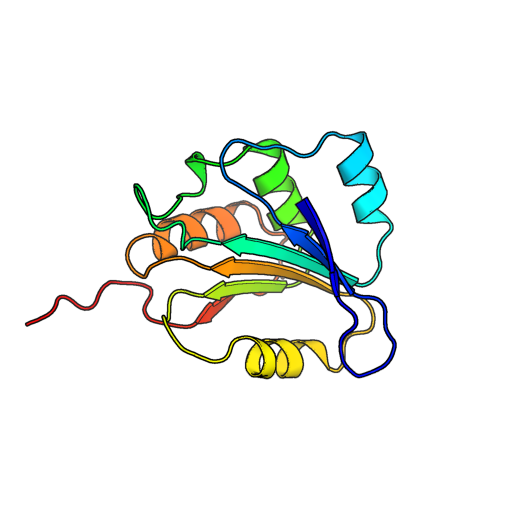00 87.00 107 ALA A N 1
ATOM 874 C CA . ALA A 1 107 ? 8.415 -4.549 -9.544 1.00 87.00 107 ALA A CA 1
ATOM 875 C C . ALA A 1 107 ? 7.107 -5.007 -8.869 1.00 87.00 107 ALA A C 1
ATOM 877 O O . ALA A 1 107 ? 7.090 -5.265 -7.661 1.00 87.00 107 ALA A O 1
ATOM 878 N N . ALA A 1 108 ? 6.013 -5.141 -9.626 1.00 89.44 108 ALA A N 1
ATOM 879 C CA . ALA A 1 108 ? 4.706 -5.555 -9.117 1.00 89.44 108 ALA A CA 1
ATOM 880 C C . ALA A 1 108 ? 4.733 -6.875 -8.311 1.00 89.44 108 ALA A C 1
ATOM 882 O O . ALA A 1 108 ? 4.116 -6.910 -7.243 1.00 89.44 108 ALA A O 1
ATOM 883 N N . PRO A 1 109 ? 5.488 -7.929 -8.697 1.00 92.00 109 PRO A N 1
ATOM 884 C CA . PRO A 1 109 ? 5.567 -9.161 -7.908 1.00 92.00 109 PRO A CA 1
ATOM 885 C C . PRO A 1 109 ? 6.152 -8.973 -6.503 1.00 92.00 109 PRO A C 1
ATOM 887 O O . PRO A 1 109 ? 5.706 -9.625 -5.555 1.00 92.00 109 PRO A O 1
ATOM 890 N N . ASP A 1 110 ? 7.146 -8.096 -6.338 1.00 93.06 110 ASP A N 1
ATOM 891 C CA . ASP A 1 110 ? 7.737 -7.792 -5.029 1.00 93.06 110 ASP A CA 1
ATOM 892 C C . ASP A 1 110 ? 6.746 -7.071 -4.126 1.00 93.06 110 ASP A C 1
ATOM 894 O O . ASP A 1 110 ? 6.594 -7.413 -2.947 1.00 93.06 110 ASP A O 1
ATOM 898 N N . TRP A 1 111 ? 6.019 -6.117 -4.702 1.00 93.25 111 TRP A N 1
ATOM 899 C CA . TRP A 1 111 ? 4.936 -5.425 -4.025 1.00 93.25 111 TRP A CA 1
ATOM 900 C C . TRP A 1 111 ? 3.819 -6.378 -3.619 1.00 93.25 111 TRP A C 1
ATOM 902 O O . TRP A 1 111 ? 3.403 -6.355 -2.460 1.00 93.25 111 TRP A O 1
ATOM 912 N N . LEU A 1 112 ? 3.408 -7.282 -4.510 1.00 94.19 112 LEU A N 1
ATOM 913 C CA . 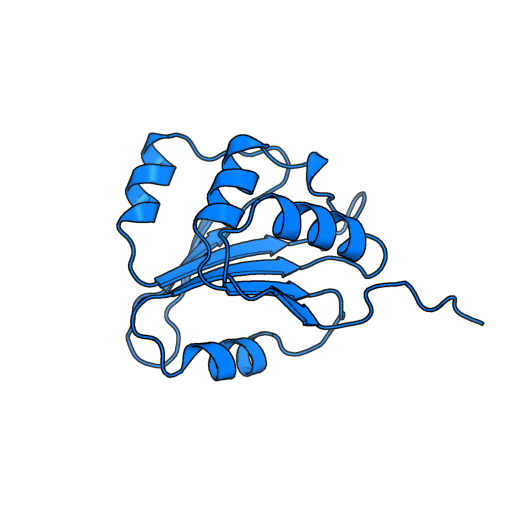LEU A 1 112 ? 2.384 -8.284 -4.234 1.00 94.19 112 LEU A CA 1
ATOM 914 C C . LEU A 1 112 ? 2.789 -9.214 -3.085 1.00 94.19 112 LEU A C 1
ATOM 916 O O . LEU A 1 112 ? 2.011 -9.440 -2.154 1.00 94.19 112 LEU A O 1
ATOM 920 N N . ARG A 1 113 ? 4.031 -9.719 -3.099 1.00 95.62 113 ARG A N 1
ATOM 921 C CA . ARG A 1 113 ? 4.575 -10.530 -1.997 1.00 95.62 113 ARG A CA 1
ATOM 922 C C . ARG A 1 113 ? 4.584 -9.760 -0.682 1.00 95.62 113 ARG A C 1
ATOM 924 O O . ARG A 1 113 ? 4.208 -10.309 0.356 1.00 95.62 113 ARG A O 1
ATOM 931 N N . PHE A 1 114 ? 5.008 -8.499 -0.712 1.00 96.06 114 PHE A N 1
ATOM 932 C CA . PHE A 1 114 ? 5.045 -7.656 0.474 1.00 96.06 114 PHE A CA 1
ATOM 933 C C . PHE A 1 114 ? 3.642 -7.442 1.056 1.00 96.06 114 PHE A C 1
ATOM 935 O O . PHE A 1 114 ? 3.427 -7.707 2.243 1.00 96.06 114 PHE A O 1
ATOM 942 N N . VAL A 1 115 ? 2.675 -7.008 0.243 1.00 95.44 115 VAL A N 1
ATOM 943 C CA . VAL A 1 115 ? 1.327 -6.703 0.741 1.00 95.44 115 VAL A CA 1
ATOM 944 C C . VAL A 1 115 ? 0.620 -7.961 1.225 1.00 95.44 115 VAL A C 1
ATOM 946 O O . VAL A 1 115 ? 0.043 -7.933 2.307 1.00 95.44 115 VAL A O 1
ATOM 949 N N . ASN A 1 116 ? 0.742 -9.093 0.526 1.00 95.69 116 ASN A N 1
ATOM 950 C CA . ASN A 1 116 ? 0.130 -10.350 0.964 1.00 95.69 116 ASN A CA 1
ATOM 951 C C . ASN A 1 116 ? 0.694 -10.854 2.293 1.00 95.69 116 ASN A C 1
ATOM 953 O O . ASN A 1 116 ? -0.042 -11.427 3.094 1.00 95.69 116 ASN A O 1
ATOM 957 N N . ARG A 1 117 ? 1.978 -10.601 2.563 1.00 96.88 117 ARG A N 1
ATOM 958 C CA . ARG A 1 117 ? 2.610 -10.965 3.834 1.00 96.88 117 ARG A CA 1
ATOM 959 C C . ARG A 1 117 ? 2.142 -10.102 5.005 1.00 96.88 117 ARG A C 1
ATOM 961 O O . ARG A 1 117 ? 2.087 -10.595 6.131 1.00 96.88 117 ARG A O 1
ATOM 968 N N . TRP A 1 118 ? 1.882 -8.815 4.773 1.00 97.00 118 TRP A N 1
ATOM 969 C CA . TRP A 1 118 ? 1.681 -7.843 5.855 1.00 97.00 118 TRP A CA 1
ATOM 970 C C . TRP A 1 118 ? 0.258 -7.302 5.981 1.00 97.00 118 TRP A C 1
ATOM 972 O O . TRP A 1 118 ? -0.049 -6.723 7.024 1.00 97.00 118 TRP A O 1
ATOM 982 N N . LYS A 1 119 ? -0.614 -7.501 4.988 1.00 95.50 119 LYS A N 1
ATOM 983 C CA . LYS A 1 119 ? -2.029 -7.123 5.074 1.00 95.50 119 LYS A CA 1
ATOM 984 C C . LYS A 1 119 ? -2.749 -7.885 6.184 1.00 95.50 119 LYS A C 1
ATOM 986 O O . LYS A 1 119 ? -2.332 -8.964 6.607 1.00 95.50 119 LYS A O 1
ATOM 991 N N . ARG A 1 120 ? -3.864 -7.324 6.658 1.00 94.56 120 ARG A N 1
ATOM 992 C CA . ARG A 1 120 ? -4.770 -8.050 7.559 1.00 94.56 120 ARG A CA 1
ATOM 993 C C . ARG A 1 120 ? -5.480 -9.185 6.797 1.00 94.56 120 ARG A C 1
ATOM 995 O O . ARG A 1 120 ? -5.736 -9.043 5.598 1.00 94.56 120 ARG A O 1
ATOM 1002 N N . PRO A 1 121 ? -5.838 -10.295 7.468 1.00 92.81 121 PRO A N 1
ATOM 1003 C CA . P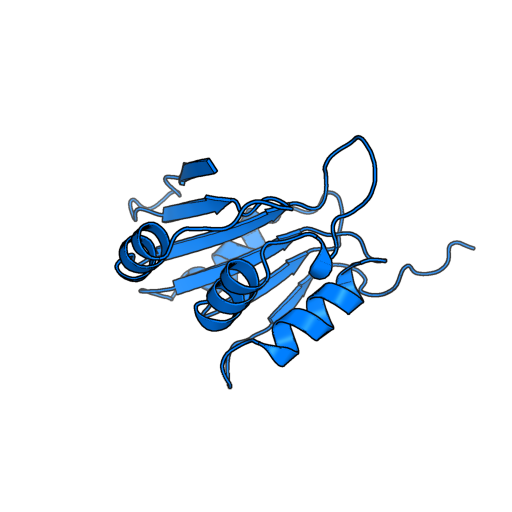RO A 1 121 ? -6.717 -11.305 6.884 1.00 92.81 121 PRO A CA 1
ATOM 1004 C C . PRO A 1 121 ? -8.022 -10.676 6.375 1.00 92.81 121 PRO A C 1
ATOM 1006 O O . PRO A 1 121 ? -8.576 -9.799 7.034 1.00 92.81 121 PRO A O 1
ATOM 1009 N N . GLY A 1 122 ? -8.492 -11.106 5.201 1.00 88.69 122 GLY A N 1
ATOM 1010 C CA . GLY A 1 122 ? -9.721 -10.593 4.581 1.00 88.69 122 GLY A CA 1
ATOM 1011 C C . GLY A 1 122 ? -9.603 -9.238 3.868 1.00 88.69 122 GLY A C 1
ATOM 1012 O O . GLY A 1 122 ? -10.592 -8.783 3.314 1.00 88.69 122 GLY A O 1
ATOM 1013 N N . VAL A 1 123 ? -8.428 -8.593 3.858 1.00 91.00 123 VAL A N 1
ATOM 1014 C CA . VAL A 1 123 ? -8.198 -7.393 3.031 1.00 91.00 123 VAL A CA 1
ATOM 1015 C C . VAL A 1 123 ? -8.001 -7.798 1.575 1.00 91.00 123 VAL A C 1
ATOM 1017 O O . VAL A 1 123 ? -7.119 -8.615 1.281 1.00 91.00 123 VAL A O 1
ATOM 1020 N N . ASP A 1 124 ? -8.778 -7.197 0.681 1.00 88.12 124 ASP A N 1
ATOM 1021 C CA . ASP A 1 124 ? -8.679 -7.421 -0.759 1.00 88.12 124 ASP A CA 1
ATOM 1022 C C . ASP A 1 124 ? -7.436 -6.740 -1.341 1.00 88.12 124 ASP A C 1
ATOM 1024 O O . ASP A 1 124 ? -7.072 -5.622 -0.958 1.00 88.12 124 ASP A O 1
ATOM 1028 N N . VAL A 1 125 ? -6.789 -7.441 -2.271 1.00 91.38 125 VAL A N 1
ATOM 1029 C CA . VAL A 1 125 ? -5.708 -6.910 -3.103 1.00 91.38 125 VAL A CA 1
ATOM 1030 C C . VAL A 1 125 ? -6.186 -6.991 -4.542 1.00 91.38 125 VAL A C 1
ATOM 1032 O O . VAL A 1 125 ? -6.518 -8.079 -5.006 1.00 91.38 125 VAL A O 1
ATOM 1035 N N . VAL A 1 126 ? -6.247 -5.849 -5.219 1.00 88.06 126 VAL A N 1
ATOM 1036 C CA . VAL A 1 126 ? -6.615 -5.766 -6.635 1.00 88.06 126 VAL A CA 1
ATOM 1037 C C . VAL A 1 126 ? -5.410 -5.304 -7.432 1.00 88.06 126 VAL A C 1
ATOM 1039 O O . VAL A 1 126 ? -4.683 -4.392 -7.033 1.00 88.06 126 VAL A O 1
ATOM 1042 N N . GLU A 1 127 ? -5.202 -5.952 -8.563 1.00 86.69 127 GLU A N 1
ATOM 1043 C CA . GLU A 1 127 ? -4.084 -5.706 -9.455 1.00 86.69 127 GLU A CA 1
ATOM 1044 C C . GLU A 1 127 ? -4.610 -5.056 -10.731 1.00 86.69 127 GLU A C 1
ATOM 1046 O O . GLU A 1 127 ? -5.616 -5.486 -11.294 1.00 86.69 127 GLU A O 1
ATOM 1051 N N . PHE A 1 128 ? -3.927 -4.006 -11.167 1.00 83.12 128 PHE A N 1
ATOM 1052 C CA . PHE A 1 128 ? -4.213 -3.295 -12.403 1.00 83.12 128 PHE A CA 1
ATOM 1053 C C . PHE A 1 128 ? -2.947 -3.308 -13.260 1.00 83.12 128 PHE A C 1
ATOM 1055 O O . PHE A 1 128 ? -1.882 -2.868 -12.814 1.00 83.12 128 PHE A O 1
ATOM 1062 N N . GLY A 1 129 ? -3.055 -3.831 -14.480 1.00 75.75 129 GLY A N 1
ATOM 1063 C CA . GLY A 1 129 ? -1.921 -4.034 -15.382 1.00 75.75 129 GLY A CA 1
ATOM 1064 C C . GLY A 1 129 ? -1.200 -5.375 -15.219 1.00 75.75 129 GLY A C 1
ATOM 1065 O O . GLY A 1 129 ? -1.544 -6.179 -14.350 1.00 75.75 129 GLY A O 1
ATOM 1066 N N . PRO A 1 130 ? -0.206 -5.639 -16.079 1.00 70.69 130 PRO A N 1
ATOM 1067 C CA . PRO A 1 130 ? 0.483 -6.918 -16.112 1.00 70.69 130 PRO A CA 1
ATOM 1068 C C . PRO A 1 130 ? 1.441 -7.068 -14.922 1.00 70.69 130 PRO A C 1
ATOM 1070 O O . PRO A 1 130 ? 2.338 -6.256 -14.708 1.00 70.69 130 PRO A O 1
ATOM 1073 N N . LEU A 1 131 ? 1.298 -8.162 -14.168 1.00 59.75 131 LEU A N 1
ATOM 1074 C CA . LEU A 1 131 ? 2.206 -8.497 -13.065 1.00 59.75 131 LEU A CA 1
ATOM 1075 C C . LEU A 1 131 ? 3.573 -9.008 -13.518 1.00 59.75 131 LEU A C 1
ATOM 1077 O O . LEU A 1 131 ? 4.495 -9.117 -12.711 1.00 59.75 131 LEU A O 1
ATOM 1081 N N . HIS A 1 132 ? 3.688 -9.429 -14.769 1.00 53.41 132 HIS A N 1
ATOM 1082 C CA . HIS A 1 132 ? 4.915 -9.910 -15.379 1.00 53.41 132 HIS A CA 1
ATOM 1083 C C . HIS A 1 132 ? 5.098 -9.071 -16.629 1.00 53.41 132 HIS A C 1
ATOM 1085 O O . HIS A 1 132 ? 4.139 -8.892 -17.374 1.00 53.41 132 HIS A O 1
ATOM 1091 N N . GLY A 1 133 ? 6.296 -8.526 -16.850 1.00 48.72 133 GLY A N 1
ATOM 1092 C CA . GLY A 1 133 ? 6.599 -7.957 -18.156 1.00 48.72 133 GLY A CA 1
ATOM 1093 C C . GLY A 1 133 ? 6.368 -9.060 -19.177 1.00 48.72 133 GLY A C 1
ATOM 1094 O O . GLY A 1 133 ? 7.116 -10.037 -19.183 1.00 48.72 133 GLY A O 1
ATOM 1095 N N . GLU A 1 134 ? 5.303 -8.961 -19.969 1.00 44.12 134 GLU A N 1
ATOM 1096 C CA . GLU A 1 134 ? 5.199 -9.776 -21.164 1.00 44.12 134 GLU A CA 1
ATOM 1097 C C . GLU A 1 134 ? 6.454 -9.446 -21.962 1.00 44.12 134 GLU A C 1
ATOM 1099 O O . GLU A 1 134 ? 6.702 -8.289 -22.311 1.00 44.12 134 GLU A O 1
ATOM 1104 N N . GLY A 1 135 ? 7.330 -10.444 -22.090 1.00 41.56 135 GLY A N 1
ATOM 1105 C CA . GLY A 1 135 ? 8.546 -10.317 -22.864 1.00 41.56 135 GLY A CA 1
ATOM 1106 C C . GLY A 1 135 ? 8.146 -9.839 -24.245 1.00 41.56 135 GLY A C 1
ATOM 1107 O O . GLY A 1 135 ? 7.438 -10.549 -24.955 1.00 41.56 135 GLY A O 1
ATOM 1108 N N . GLY A 1 136 ? 8.565 -8.620 -24.581 1.00 35.28 136 GLY A N 1
ATOM 1109 C CA . GLY A 1 136 ? 8.468 -8.126 -25.939 1.00 35.28 136 GLY A CA 1
ATOM 1110 C C . GLY A 1 136 ? 9.145 -9.135 -26.857 1.00 35.28 136 GLY A C 1
ATOM 1111 O O . GLY A 1 136 ? 10.330 -9.433 -26.687 1.00 35.28 136 GLY A O 1
ATOM 1112 N N . VAL A 1 137 ? 8.358 -9.683 -27.775 1.00 34.09 137 VAL A N 1
ATOM 1113 C CA . VAL A 1 137 ? 8.853 -10.136 -29.073 1.00 34.09 137 VAL A CA 1
ATOM 1114 C C . VAL A 1 137 ? 8.803 -8.932 -29.997 1.00 34.09 137 VAL A C 1
ATOM 1116 O O . VAL A 1 137 ? 7.756 -8.245 -29.986 1.00 34.09 137 VAL A O 1
#

Mean predicted aligned error: 8.29 Å

pLDDT: mean 76.83, std 17.01, range [34.09, 97.0]

Solvent-accessible surface area (backbone atoms only — not comparable to full-atom values): 7897 Å² total; per-residue (Å²): 100,82,46,81,47,77,55,97,83,83,57,75,34,43,36,44,46,54,50,69,72,52,61,67,53,74,69,56,51,57,61,52,70,75,55,57,35,38,41,36,40,34,75,22,87,55,102,79,86,66,71,68,52,71,85,46,34,29,63,69,41,53,44,48,48,38,42,64,26,59,35,36,39,41,37,25,51,84,93,64,77,61,66,64,64,52,45,71,76,43,72,90,59,90,62,47,31,35,33,40,39,38,42,41,20,80,47,34,53,59,45,51,54,49,42,70,71,41,36,45,89,92,47,52,75,46,77,40,58,51,59,56,65,76,77,84,126

Organism: Xanthobacter autotrophicus (NCBI:txid280)

Radius of gyration: 14.72 Å; Cα contacts (8 Å, |Δi|>4): 228; chains: 1; bounding box: 38×29×46 Å

Sequence (137 aa):
MWCRLLPPGGRELDVVMIAPGVGLSRRHRRLIETRQMLSFQVRGEVPFWRTPLPCDFDDITLKWTARLADFISIWSEPGTEQAGNIYEHLKDRTRLRWLTVETTPSAAPDWLRFVNRWKRPGVDVVEFGPLHGEGGV

Secondary structure (DSSP, 8-state):
-EEEE--TTS--EEEEEE-TT-PPPHHHHHHHHT-SEEEEEE----TTS-PPPGGGS-HHHHHHHHHH-SEEEEE--TT--HHHHHHHHHTT-SSEEEEEEE--TTTHHHHHHHHHHHSPTT-EEEEES-SS-----

Nearest PDB structures (foldseek):
  4mq6-assembly1_B  TM=3.771E-01  e=3.053E+00  Mycobacterium tuberculosis

Foldseek 3Di:
DWDWDDDPPRDTETEDEFEFPDADDPVRLVVVLVDQHYEYEDAQDDPDDGGDACVRGDVVRSLSLLASFLEEEEEADPPDDPPPVVCVVPVPPRGGHYYYYDTHLVRLVRVVVVSVVRYDPPHDYYYHDHNHPPPDD